Protein AF-A0A964MF10-F1 (afdb_monomer)

pLDDT: mean 88.99, std 16.36, range [40.12, 98.75]

Foldseek 3Di:
DDDDDDDDDPPPPPPPPPDFDFWKFWADKDAWKWWDDPPGTHTDHHGDTDTQQIKMWGAAAMWTWMFTPVPRDIDIDHGTWMWGDHRHDIDTDPD

Solvent-accessible surface area (backbone atoms only — not comparable to full-atom values): 5502 Å² total; per-residue (Å²): 138,87,85,87,81,82,81,82,85,81,82,77,81,80,76,80,76,77,75,69,46,78,23,31,34,27,70,41,68,44,66,52,40,32,33,71,47,84,97,53,67,40,80,60,62,59,70,40,77,38,32,39,72,40,38,35,40,33,33,71,70,14,36,42,30,36,34,17,69,51,91,59,41,71,50,78,49,63,35,37,30,35,36,37,31,44,67,57,52,71,50,75,47,77,99

Secondary structure (DSSP, 8-state):
---------------------EEEEEEEEES-EEE--SSS-EE--TTPEEETT-EEEE-TT-EEEEEETTTT-EEEEESSEEEEE-SSSEEEE--

Radius of gyration: 20.73 Å; Cα contacts (8 Å, |Δi|>4): 205; chains: 1; bounding box: 68×48×24 Å

Nearest PDB structures (foldseek):
  5ix9-assembly1_A  TM=8.647E-01  e=7.708E-02  Marinomonas primoryensis
  4g1g-assembly1_B  TM=2.424E-01  e=1.304E+00  Newcastle disease virus (STRAIN AUSTRALIA-VICTORIA/32)
  8soe-assembly1_B  TM=2.530E-01  e=9.542E+00  Sus scrofa

Mean predicted aligned error: 8.35 Å

Structure (mmCIF, N/CA/C/O backbone):
data_AF-A0A964MF10-F1
#
_entry.id   AF-A0A964MF10-F1
#
loop_
_atom_site.group_PDB
_atom_site.id
_atom_site.type_symbol
_atom_site.label_atom_id
_atom_site.label_alt_id
_atom_site.label_comp_id
_atom_site.label_asym_id
_atom_site.label_entity_id
_atom_site.label_seq_id
_atom_site.pdbx_PDB_ins_code
_atom_site.Cartn_x
_atom_site.Cartn_y
_atom_site.Cartn_z
_atom_site.occupancy
_atom_site.B_iso_or_equiv
_atom_site.auth_seq_id
_atom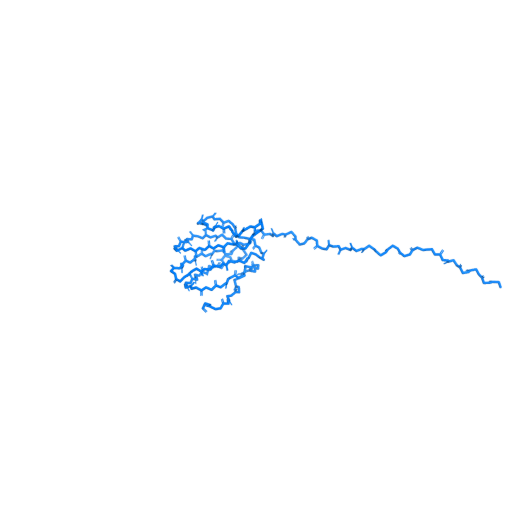_site.auth_comp_id
_atom_site.auth_asym_id
_atom_site.auth_atom_id
_atom_site.pdbx_PDB_model_num
ATOM 1 N N . MET A 1 1 ? 56.861 37.394 3.551 1.00 40.12 1 MET A N 1
ATOM 2 C CA . MET A 1 1 ? 55.618 38.128 3.221 1.00 40.12 1 MET A CA 1
ATOM 3 C C . MET A 1 1 ? 54.527 37.107 2.932 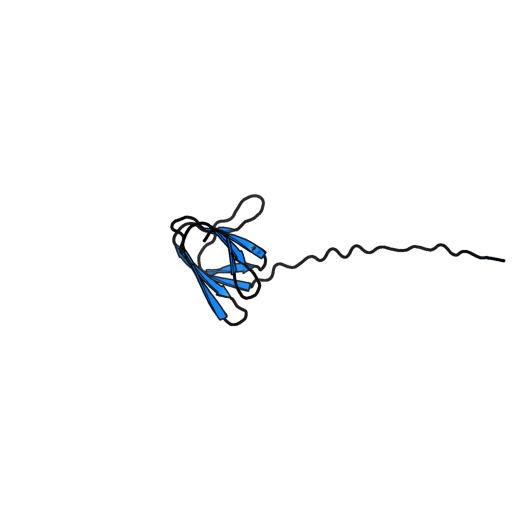1.00 40.12 1 MET A C 1
ATOM 5 O O . MET A 1 1 ? 54.641 36.389 1.951 1.00 40.12 1 MET A O 1
ATOM 9 N N . ILE A 1 2 ? 53.533 36.980 3.813 1.00 45.12 2 ILE A N 1
ATOM 10 C CA . ILE A 1 2 ? 52.451 35.984 3.723 1.00 45.12 2 ILE A CA 1
ATOM 11 C C . ILE A 1 2 ? 51.192 36.722 3.256 1.00 45.12 2 ILE A C 1
ATOM 13 O O . ILE A 1 2 ? 50.733 37.629 3.944 1.00 45.12 2 ILE A O 1
ATOM 17 N N . ARG A 1 3 ? 50.647 36.380 2.082 1.00 53.31 3 ARG A N 1
ATOM 18 C CA . ARG A 1 3 ? 49.333 36.871 1.631 1.00 53.31 3 ARG A CA 1
ATOM 19 C C . ARG A 1 3 ? 48.315 35.744 1.756 1.00 53.31 3 ARG A C 1
ATOM 21 O O . ARG A 1 3 ? 48.237 34.869 0.900 1.00 53.31 3 ARG A O 1
ATOM 28 N N . LEU A 1 4 ? 47.548 35.785 2.840 1.00 55.00 4 LEU A N 1
ATOM 29 C CA . LEU A 1 4 ? 46.449 34.871 3.127 1.00 55.00 4 LEU A CA 1
ATOM 30 C C . LEU A 1 4 ? 45.207 35.327 2.334 1.00 55.00 4 LEU A C 1
ATOM 32 O O . LEU A 1 4 ? 44.528 36.279 2.716 1.00 55.00 4 LEU A O 1
ATOM 36 N N . ARG A 1 5 ? 44.949 34.697 1.181 1.00 63.03 5 ARG A N 1
ATOM 37 C CA . ARG A 1 5 ? 43.747 34.939 0.364 1.00 63.03 5 ARG A CA 1
ATOM 38 C C . ARG A 1 5 ? 42.581 34.142 0.949 1.00 63.03 5 ARG A C 1
ATOM 40 O O . ARG A 1 5 ? 42.473 32.946 0.713 1.00 63.03 5 ARG A O 1
ATOM 47 N N . HIS A 1 6 ? 41.717 34.815 1.702 1.00 62.72 6 HIS A N 1
ATOM 48 C CA . HIS A 1 6 ? 40.383 34.316 2.031 1.00 62.72 6 HIS A CA 1
ATOM 49 C C . HIS A 1 6 ? 39.466 34.562 0.831 1.00 62.72 6 HIS A C 1
ATOM 51 O O . HIS A 1 6 ? 39.446 35.671 0.300 1.00 62.72 6 HIS A O 1
ATOM 57 N N . GLY A 1 7 ? 38.710 33.554 0.398 1.00 54.53 7 GLY A N 1
ATOM 58 C CA . GLY A 1 7 ? 37.792 33.723 -0.724 1.00 54.53 7 GLY A CA 1
ATOM 59 C C . GLY A 1 7 ? 36.835 32.557 -0.927 1.00 54.53 7 GLY A C 1
ATOM 60 O O . GLY A 1 7 ? 37.050 31.751 -1.819 1.00 54.53 7 GLY A O 1
ATOM 61 N N . PHE A 1 8 ? 35.773 32.549 -0.117 1.00 52.88 8 PHE A N 1
ATOM 62 C CA . PHE A 1 8 ? 34.422 32.080 -0.455 1.00 52.88 8 PHE A CA 1
ATOM 63 C C . PHE A 1 8 ? 34.231 30.577 -0.761 1.00 52.88 8 PHE A C 1
ATOM 65 O O . PHE A 1 8 ? 34.239 30.141 -1.908 1.00 52.88 8 PHE A O 1
ATOM 72 N N . ALA A 1 9 ? 33.956 29.785 0.281 1.00 57.59 9 ALA A N 1
ATOM 73 C CA . ALA A 1 9 ? 33.368 28.454 0.130 1.00 57.59 9 ALA A CA 1
ATOM 74 C C . ALA A 1 9 ? 31.836 28.584 0.027 1.00 57.59 9 ALA A C 1
ATOM 76 O O . ALA A 1 9 ? 31.155 28.778 1.033 1.00 57.59 9 ALA A O 1
ATOM 77 N N . VAL A 1 10 ? 31.288 28.499 -1.190 1.00 62.09 10 VAL A N 1
ATOM 78 C CA . VAL A 1 10 ? 29.842 28.321 -1.405 1.00 62.09 10 VAL A CA 1
ATOM 79 C C . VAL A 1 10 ? 29.513 26.861 -1.126 1.00 62.09 10 VAL A C 1
ATOM 81 O O . VAL A 1 10 ? 29.777 25.987 -1.948 1.00 62.09 10 VAL A O 1
ATOM 84 N N . LEU A 1 11 ? 28.957 26.588 0.051 1.00 62.06 11 LEU A N 1
ATOM 85 C CA . LEU A 1 11 ? 28.409 25.280 0.384 1.00 62.06 11 LEU A CA 1
ATOM 86 C C . LEU A 1 11 ? 27.041 25.148 -0.305 1.00 62.06 11 LEU A C 1
ATOM 88 O O . LEU A 1 11 ? 26.016 25.565 0.231 1.00 62.06 11 LEU A O 1
ATOM 92 N N . ALA A 1 12 ? 27.032 24.627 -1.532 1.00 63.88 12 ALA A N 1
ATOM 93 C CA . ALA A 1 12 ? 25.804 24.300 -2.244 1.00 63.88 12 ALA A CA 1
ATOM 94 C C . ALA A 1 12 ? 25.123 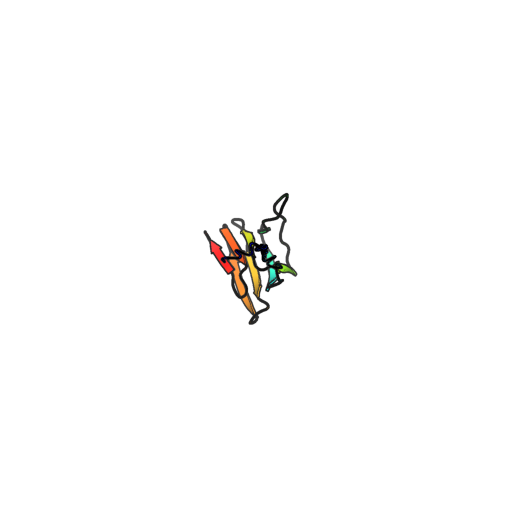23.108 -1.549 1.00 63.88 12 ALA A C 1
ATOM 96 O O . ALA A 1 12 ? 25.534 21.961 -1.718 1.00 63.88 12 ALA A O 1
ATOM 97 N N . LEU A 1 13 ? 24.088 23.379 -0.749 1.00 61.53 13 LEU A N 1
ATOM 98 C CA . LEU A 1 13 ? 23.169 22.352 -0.263 1.00 61.53 13 LEU A CA 1
ATOM 99 C C . LEU A 1 13 ? 22.417 21.770 -1.465 1.00 61.53 13 LEU A C 1
ATOM 101 O O . LEU A 1 13 ? 21.417 22.324 -1.918 1.00 61.53 13 LEU A O 1
ATOM 105 N N . MET A 1 14 ? 22.908 20.650 -1.995 1.00 63.41 14 MET A N 1
ATOM 106 C CA . MET A 1 14 ? 22.140 19.824 -2.918 1.00 63.41 14 MET A CA 1
ATOM 107 C C . MET A 1 14 ? 21.024 19.136 -2.132 1.00 63.41 14 MET A C 1
ATOM 109 O O . MET A 1 14 ? 21.211 18.069 -1.555 1.00 63.41 14 MET A O 1
ATOM 113 N N . ALA A 1 15 ? 19.858 19.775 -2.076 1.00 59.09 15 ALA A N 1
ATOM 114 C CA . ALA A 1 15 ? 18.634 19.101 -1.682 1.00 59.09 15 ALA A CA 1
ATOM 115 C C . ALA A 1 15 ? 18.247 18.143 -2.816 1.00 59.09 15 ALA A C 1
ATOM 117 O O . ALA A 1 15 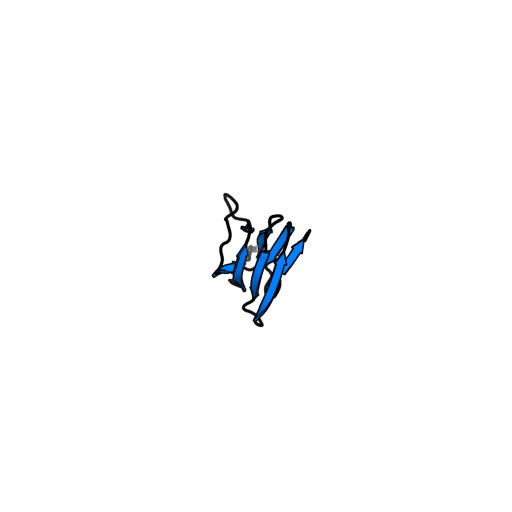? 17.749 18.571 -3.857 1.00 59.09 15 ALA A O 1
ATOM 118 N N . SER A 1 16 ? 18.519 16.851 -2.636 1.00 54.38 16 SER A N 1
ATOM 119 C CA . SER A 1 16 ? 18.054 15.800 -3.538 1.00 54.38 16 SER A CA 1
ATOM 120 C C . SER A 1 16 ? 16.529 15.769 -3.506 1.00 54.38 16 SER A C 1
ATOM 122 O O . SER A 1 16 ? 15.927 15.173 -2.613 1.00 54.38 16 SER A O 1
ATOM 124 N N . THR A 1 17 ? 15.879 16.422 -4.464 1.00 53.44 17 THR A N 1
ATOM 125 C CA . THR A 1 17 ? 14.460 16.191 -4.718 1.00 53.44 17 THR A CA 1
ATOM 126 C C . THR A 1 17 ? 14.354 14.810 -5.351 1.00 53.44 17 THR A C 1
ATOM 128 O O . THR A 1 17 ? 14.574 14.633 -6.543 1.00 53.44 17 THR A O 1
ATOM 131 N N . ALA A 1 18 ? 14.102 13.784 -4.539 1.00 61.88 18 ALA A N 1
ATOM 132 C CA . ALA A 1 18 ? 13.747 12.476 -5.068 1.00 61.88 18 ALA A CA 1
ATOM 133 C C . ALA A 1 18 ? 12.383 12.619 -5.756 1.00 61.88 18 ALA A C 1
ATOM 135 O O . ALA A 1 18 ? 11.359 12.804 -5.098 1.00 61.88 18 ALA A O 1
ATOM 136 N N . TRP A 1 19 ? 12.372 12.611 -7.088 1.00 64.00 19 TRP A N 1
ATOM 137 C CA . TRP A 1 19 ? 11.132 12.608 -7.853 1.00 64.00 19 TRP A CA 1
ATOM 138 C C . TRP A 1 19 ? 10.457 11.256 -7.632 1.00 64.00 19 TRP A C 1
ATOM 140 O O . TRP A 1 19 ? 11.012 10.216 -7.977 1.00 64.00 19 TRP A O 1
ATOM 150 N N . ALA A 1 20 ? 9.272 11.265 -7.025 1.00 78.06 20 ALA A N 1
ATOM 151 C CA . ALA A 1 20 ? 8.509 10.051 -6.765 1.00 78.06 20 ALA A CA 1
ATOM 152 C C . ALA A 1 20 ? 8.042 9.426 -8.099 1.00 78.06 20 ALA A C 1
ATOM 154 O O . ALA A 1 20 ? 7.094 9.906 -8.739 1.00 78.06 20 ALA A O 1
ATOM 155 N N . GLN A 1 21 ? 8.753 8.381 -8.531 1.00 90.06 21 GLN A N 1
ATOM 156 C CA . GLN A 1 21 ? 8.545 7.669 -9.792 1.00 90.06 21 GLN A CA 1
ATOM 157 C C . GLN A 1 21 ? 7.379 6.683 -9.679 1.00 90.06 21 GLN A C 1
ATOM 159 O O . GLN A 1 21 ? 7.266 5.964 -8.687 1.00 90.06 21 GLN A O 1
ATOM 164 N N . ASP A 1 22 ? 6.531 6.622 -10.709 1.00 96.50 22 ASP A N 1
ATOM 165 C CA . ASP A 1 22 ? 5.498 5.588 -10.816 1.00 96.50 22 ASP A CA 1
ATOM 166 C C . ASP A 1 22 ? 6.170 4.208 -10.947 1.00 96.50 22 ASP A C 1
ATOM 168 O O . ASP A 1 22 ? 6.994 4.000 -11.839 1.00 96.50 22 ASP A O 1
ATOM 172 N N . THR A 1 23 ? 5.827 3.266 -10.071 1.00 97.25 23 THR A N 1
ATOM 173 C CA . THR A 1 23 ? 6.531 1.973 -9.957 1.00 97.25 23 THR A CA 1
ATOM 174 C C . THR A 1 23 ? 5.600 0.763 -9.964 1.00 97.25 23 THR A C 1
ATOM 176 O O . THR A 1 23 ? 6.005 -0.321 -10.380 1.00 97.25 23 THR A O 1
ATOM 179 N N . ALA A 1 24 ? 4.332 0.948 -9.593 1.00 98.31 24 ALA A N 1
ATOM 180 C CA . ALA A 1 24 ? 3.349 -0.125 -9.590 1.00 98.31 24 ALA A CA 1
ATOM 181 C C . ALA A 1 24 ? 1.960 0.358 -10.029 1.00 98.31 24 ALA A C 1
ATOM 183 O O . ALA A 1 24 ? 1.667 1.556 -10.048 1.00 98.31 24 ALA A O 1
ATOM 184 N N . LEU A 1 25 ? 1.090 -0.591 -10.364 1.00 98.75 25 LEU A N 1
ATOM 185 C CA . LEU A 1 25 ? -0.313 -0.383 -10.705 1.00 98.75 25 LEU A CA 1
ATOM 186 C C . LEU A 1 25 ? -1.191 -1.240 -9.798 1.00 98.75 25 LEU A C 1
ATOM 188 O O . LEU A 1 25 ? -0.976 -2.447 -9.683 1.00 98.75 25 LEU A O 1
ATOM 192 N N . VAL A 1 26 ? -2.218 -0.634 -9.205 1.00 98.69 26 VAL A N 1
ATOM 193 C CA . VAL A 1 26 ? -3.273 -1.390 -8.525 1.00 98.69 26 VAL A CA 1
ATOM 194 C C . VAL A 1 26 ? -4.083 -2.146 -9.575 1.00 98.69 26 VAL A C 1
ATOM 196 O O . VAL A 1 26 ? -4.700 -1.530 -10.435 1.00 98.69 26 VAL A O 1
ATOM 199 N N . MET A 1 27 ? -4.100 -3.473 -9.526 1.00 98.44 27 MET A N 1
ATOM 200 C CA . MET A 1 27 ? -4.869 -4.295 -10.468 1.00 98.44 27 MET A CA 1
ATOM 201 C C . MET A 1 27 ? -6.298 -4.543 -9.995 1.00 98.44 27 MET A C 1
ATOM 203 O O . MET A 1 27 ? -7.234 -4.503 -10.787 1.00 98.44 27 MET A O 1
ATOM 207 N N . SER A 1 28 ? -6.466 -4.810 -8.702 1.00 98.31 28 SER A N 1
ATOM 208 C CA . SER A 1 28 ? -7.768 -5.035 -8.085 1.00 98.31 28 SER A CA 1
ATOM 209 C C . SER A 1 28 ? -7.741 -4.594 -6.625 1.00 98.31 28 SER A C 1
ATOM 211 O O . SER A 1 28 ? -6.690 -4.597 -5.977 1.00 98.31 28 SER A O 1
ATOM 213 N N . LEU A 1 29 ? -8.897 -4.157 -6.129 1.00 98.25 29 LEU A N 1
ATOM 214 C CA . LEU A 1 29 ? -9.061 -3.653 -4.773 1.00 98.25 29 LEU A CA 1
ATOM 215 C C . LEU A 1 29 ? -10.471 -3.977 -4.273 1.00 98.25 29 LEU A C 1
ATOM 217 O O . LEU A 1 29 ? -11.456 -3.658 -4.937 1.00 98.25 29 LEU A O 1
ATOM 221 N N . SER A 1 30 ? -10.556 -4.585 -3.094 1.00 97.94 30 SER A N 1
ATOM 222 C CA . SER A 1 30 ? -11.771 -4.668 -2.280 1.00 97.94 30 SER A CA 1
ATOM 223 C C . SER A 1 30 ? -11.469 -4.182 -0.865 1.00 97.94 30 SER A C 1
ATOM 225 O O . SER A 1 30 ? -10.319 -4.246 -0.435 1.00 97.94 30 SER A O 1
ATOM 227 N N . GLY A 1 31 ? -12.485 -3.714 -0.138 1.00 97.31 31 GLY A N 1
ATOM 228 C CA . GLY A 1 31 ? -12.304 -3.068 1.168 1.00 97.31 31 GLY A CA 1
ATOM 229 C C . GLY A 1 31 ? -11.723 -1.655 1.047 1.00 97.31 31 GLY A C 1
ATOM 230 O O . GLY A 1 31 ? -11.746 -1.056 -0.032 1.00 97.31 31 GLY A O 1
ATOM 231 N N . LYS A 1 32 ? -11.226 -1.093 2.155 1.00 98.06 32 LYS A N 1
ATOM 232 C CA . LYS A 1 32 ? -10.686 0.274 2.183 1.00 98.06 32 LYS A CA 1
ATOM 233 C C . LYS A 1 32 ? -9.163 0.268 2.191 1.00 98.06 32 LYS A C 1
ATOM 235 O O . LYS A 1 32 ? -8.532 -0.260 3.105 1.00 98.06 32 LYS A O 1
ATOM 240 N N . VAL A 1 33 ? -8.578 0.970 1.222 1.00 98.50 33 VAL A N 1
ATOM 241 C CA . VAL A 1 33 ? -7.148 1.294 1.201 1.00 98.50 33 VAL A CA 1
ATOM 242 C C . VAL A 1 33 ? -6.982 2.801 1.060 1.00 98.50 33 VAL A C 1
ATOM 244 O O . VAL A 1 33 ? -7.590 3.421 0.187 1.00 98.50 33 VAL A O 1
ATOM 247 N N . THR A 1 34 ? -6.160 3.407 1.914 1.00 98.62 34 THR A N 1
ATOM 248 C CA . THR A 1 34 ? -5.800 4.827 1.811 1.00 98.62 34 THR A CA 1
ATOM 249 C C . THR A 1 34 ? -4.304 4.994 1.615 1.00 98.62 34 THR A C 1
ATOM 251 O O . THR A 1 34 ? -3.507 4.249 2.171 1.00 98.62 34 THR A O 1
ATOM 254 N N . ARG A 1 35 ? -3.908 5.990 0.830 1.00 98.25 35 ARG A N 1
ATOM 255 C CA . ARG A 1 35 ? -2.529 6.435 0.657 1.00 98.25 35 ARG A CA 1
ATOM 256 C C . ARG A 1 35 ? -2.274 7.635 1.557 1.00 98.25 35 ARG A C 1
ATOM 258 O O . ARG A 1 35 ? -3.085 8.562 1.594 1.00 98.25 35 ARG A O 1
ATOM 265 N N . ALA A 1 36 ? -1.146 7.635 2.258 1.00 97.25 36 ALA A N 1
ATOM 266 C CA . ALA A 1 36 ? -0.682 8.803 2.990 1.00 97.25 36 ALA A CA 1
ATOM 267 C C . ALA A 1 36 ? -0.454 9.972 2.016 1.00 97.25 36 ALA A C 1
ATOM 269 O O . ALA A 1 36 ? 0.335 9.870 1.081 1.00 97.25 36 ALA A O 1
ATOM 270 N N . ALA A 1 37 ? -1.161 11.075 2.237 1.00 93.75 37 ALA A N 1
ATOM 271 C CA . ALA A 1 37 ? -1.047 12.303 1.464 1.00 93.75 37 ALA A CA 1
ATOM 272 C C . ALA A 1 37 ? -1.296 13.502 2.388 1.00 93.75 37 ALA A C 1
ATOM 274 O O . ALA A 1 37 ? -1.860 13.358 3.477 1.00 93.75 37 ALA A O 1
ATOM 275 N N . GLN A 1 38 ? -0.846 14.681 1.965 1.00 89.94 38 GLN A N 1
ATOM 276 C CA . GLN A 1 38 ? -1.136 15.944 2.640 1.00 89.94 38 GLN A CA 1
ATOM 277 C C . GLN A 1 38 ? -2.161 16.730 1.811 1.00 89.94 38 GLN A C 1
ATOM 279 O O . GLN A 1 38 ? -2.061 16.730 0.585 1.00 89.94 38 GLN A O 1
ATOM 284 N N . PRO A 1 39 ? -3.132 17.409 2.444 1.00 93.50 39 PRO A N 1
ATOM 285 C CA . PRO A 1 39 ? -3.311 17.569 3.892 1.00 93.50 39 PRO A CA 1
ATOM 286 C C . PRO A 1 39 ? -3.988 16.374 4.587 1.00 93.50 39 PRO A C 1
ATOM 288 O O . PRO A 1 39 ? -4.014 16.325 5.813 1.00 93.50 39 PRO A O 1
ATOM 291 N N . ALA A 1 40 ? -4.535 15.422 3.831 1.00 94.75 40 ALA A N 1
ATOM 292 C CA . ALA A 1 40 ? -5.231 14.259 4.368 1.00 94.75 40 ALA A CA 1
ATOM 293 C C . ALA A 1 40 ? -4.966 13.006 3.515 1.00 94.75 40 ALA A C 1
ATOM 295 O O . ALA A 1 40 ? -4.692 13.139 2.319 1.00 94.75 40 ALA A O 1
ATOM 296 N N . PRO A 1 41 ? -5.081 11.794 4.094 1.00 97.50 41 PRO A N 1
ATOM 297 C CA . PRO A 1 41 ? -4.985 10.551 3.338 1.00 97.50 41 PRO A CA 1
ATOM 298 C C . PRO A 1 41 ? -6.009 10.481 2.203 1.00 97.50 41 PRO A C 1
ATOM 300 O O . PRO A 1 41 ? -7.169 10.852 2.380 1.00 97.50 41 PRO A O 1
ATOM 303 N N . GLN A 1 42 ? -5.591 9.941 1.061 1.00 98.00 42 GLN A N 1
ATOM 304 C CA . GLN A 1 42 ? -6.431 9.786 -0.124 1.00 98.00 42 GLN A CA 1
ATOM 305 C C . GLN A 1 42 ? -6.865 8.326 -0.283 1.00 98.00 42 GLN A C 1
ATOM 307 O O . GLN A 1 42 ? -6.048 7.422 -0.127 1.00 98.00 42 GLN A O 1
ATOM 312 N N . THR A 1 43 ? -8.127 8.071 -0.625 1.00 98.00 43 THR A N 1
ATOM 313 C CA . THR A 1 43 ? -8.579 6.719 -0.992 1.00 98.00 43 THR A CA 1
ATOM 314 C C . THR A 1 43 ? -7.867 6.239 -2.257 1.00 98.00 43 THR A C 1
ATOM 316 O O . THR A 1 43 ? -7.669 7.006 -3.201 1.00 98.00 43 THR A O 1
ATOM 319 N N . VAL A 1 44 ? -7.469 4.968 -2.265 1.00 98.25 44 VAL A N 1
ATOM 320 C CA . VAL A 1 44 ? -6.900 4.298 -3.436 1.00 98.25 44 VAL A CA 1
ATOM 321 C C . VAL A 1 44 ? -7.994 3.505 -4.138 1.00 98.25 44 VAL A C 1
ATOM 323 O O . VAL A 1 44 ? -8.782 2.821 -3.490 1.00 98.25 44 VAL A O 1
ATOM 326 N N . GLU A 1 45 ? -8.012 3.583 -5.463 1.00 98.06 45 GLU A N 1
ATOM 327 C CA . GLU A 1 45 ? -8.931 2.844 -6.328 1.00 98.06 45 GLU A CA 1
ATOM 328 C C . GLU A 1 45 ? -8.160 1.832 -7.190 1.00 98.06 45 GLU A C 1
ATOM 330 O O . GLU A 1 45 ? -6.924 1.835 -7.240 1.00 98.06 45 GLU A O 1
ATOM 335 N N . ALA A 1 46 ? -8.885 0.947 -7.876 1.00 98.06 46 ALA A N 1
ATOM 336 C CA . ALA A 1 46 ? -8.286 0.061 -8.868 1.00 98.06 46 ALA A CA 1
ATOM 337 C C . ALA A 1 46 ? -7.738 0.856 -10.067 1.00 98.06 46 ALA A C 1
ATOM 339 O O . ALA A 1 46 ? -8.232 1.929 -10.403 1.00 98.06 46 ALA A O 1
ATOM 340 N N . PHE A 1 47 ? -6.715 0.312 -10.723 1.00 98.06 47 PHE A N 1
ATOM 341 C CA . PHE A 1 47 ? -6.041 0.879 -11.897 1.00 98.06 47 PHE A CA 1
ATOM 342 C C . PHE A 1 47 ? -5.338 2.225 -11.671 1.00 98.06 47 PHE A C 1
ATOM 344 O O . PHE A 1 47 ? -4.947 2.900 -12.625 1.00 98.06 47 PHE A O 1
ATOM 351 N N . VAL A 1 48 ? -5.099 2.599 -10.412 1.00 98.19 48 VAL A N 1
ATOM 352 C CA . VAL A 1 48 ? -4.321 3.789 -10.058 1.00 98.19 48 VAL A CA 1
ATOM 353 C C . VAL A 1 48 ? -2.840 3.425 -9.956 1.00 98.19 48 VAL A C 1
ATOM 355 O O . VAL A 1 48 ? -2.472 2.378 -9.415 1.00 98.19 48 VAL A O 1
ATOM 358 N N . LYS A 1 49 ? -1.968 4.305 -10.457 1.00 98.31 49 LYS A N 1
ATOM 359 C CA . LYS A 1 49 ? -0.519 4.147 -10.306 1.00 98.31 49 LYS A CA 1
ATOM 360 C C . LYS A 1 49 ? -0.079 4.468 -8.880 1.00 98.31 49 LYS A C 1
ATOM 362 O O . LYS A 1 49 ? -0.530 5.446 -8.273 1.00 98.31 49 LYS A O 1
ATOM 367 N N . LEU A 1 50 ? 0.830 3.653 -8.368 1.00 98.06 50 LEU A N 1
ATOM 368 C CA . LEU A 1 50 ? 1.543 3.890 -7.124 1.00 98.06 50 LEU A CA 1
ATOM 369 C C . LEU A 1 50 ? 2.946 4.398 -7.438 1.00 98.06 50 LEU A C 1
ATOM 371 O O . LEU A 1 50 ? 3.582 3.969 -8.407 1.00 98.06 50 LEU A O 1
ATOM 375 N N . LYS A 1 51 ? 3.418 5.309 -6.601 1.00 97.44 51 LYS A N 1
ATOM 376 C CA . LYS A 1 51 ? 4.759 5.866 -6.654 1.00 97.44 51 LYS A CA 1
ATOM 377 C C . LYS A 1 51 ? 5.648 5.184 -5.630 1.00 97.44 51 LYS A C 1
ATOM 379 O O . LYS A 1 51 ? 5.185 4.781 -4.565 1.00 97.44 51 LYS A O 1
ATOM 384 N N . GLN A 1 52 ? 6.936 5.099 -5.937 1.00 96.56 52 GLN A N 1
ATOM 385 C CA . GLN A 1 52 ? 7.923 4.697 -4.946 1.00 96.56 52 GLN A CA 1
ATOM 386 C C . GLN A 1 52 ? 7.843 5.636 -3.732 1.00 96.56 52 GLN A C 1
ATOM 388 O O . GLN A 1 52 ? 7.828 6.859 -3.883 1.00 96.56 52 GLN A O 1
ATOM 393 N N . GLY A 1 53 ? 7.798 5.051 -2.538 1.00 96.31 53 GLY A N 1
ATOM 394 C CA . GLY A 1 53 ? 7.628 5.757 -1.272 1.00 96.31 53 GLY A CA 1
ATOM 395 C C . GLY A 1 53 ? 6.172 6.007 -0.873 1.00 96.31 53 GLY A C 1
ATOM 396 O O . GLY A 1 53 ? 5.944 6.510 0.226 1.00 96.31 53 GLY A O 1
ATOM 397 N N . ASP A 1 54 ? 5.184 5.645 -1.703 1.00 97.81 54 ASP A N 1
ATOM 398 C CA . ASP A 1 54 ? 3.788 5.657 -1.266 1.00 97.81 54 ASP A CA 1
ATOM 399 C C . ASP A 1 54 ? 3.616 4.724 -0.062 1.00 97.81 54 ASP A C 1
ATOM 401 O O . ASP A 1 54 ? 4.073 3.579 -0.068 1.00 97.81 54 ASP A O 1
ATOM 405 N N . VAL A 1 55 ? 2.909 5.208 0.959 1.00 98.25 55 VAL A N 1
ATOM 406 C CA . VAL A 1 55 ? 2.526 4.405 2.122 1.00 98.25 55 VAL A CA 1
ATOM 407 C C . VAL A 1 55 ? 1.025 4.190 2.085 1.00 98.25 55 VAL A C 1
ATOM 409 O O . VAL A 1 55 ? 0.249 5.143 2.198 1.00 98.25 55 VAL A O 1
ATOM 412 N N . LEU A 1 56 ? 0.618 2.936 1.936 1.00 98.62 56 LEU A N 1
ATOM 413 C CA . LEU A 1 56 ? -0.774 2.523 1.964 1.00 98.62 56 LEU A CA 1
ATOM 414 C C . LEU A 1 56 ? -1.152 2.016 3.354 1.00 98.62 56 LEU A C 1
ATOM 416 O O . LEU A 1 56 ? -0.361 1.365 4.032 1.00 98.62 56 LEU A O 1
ATOM 420 N N . THR A 1 57 ? -2.376 2.303 3.771 1.00 98.62 57 THR A N 1
ATOM 421 C CA . THR A 1 57 ? -3.018 1.725 4.951 1.00 98.62 57 THR A CA 1
ATOM 422 C C . THR A 1 57 ? -4.200 0.896 4.480 1.00 98.62 57 THR A C 1
ATOM 424 O O . THR A 1 57 ? -5.102 1.427 3.832 1.00 98.62 57 THR A O 1
ATOM 427 N N . LEU A 1 58 ? -4.169 -0.396 4.789 1.00 98.62 58 LEU A N 1
ATOM 428 C CA . LEU A 1 58 ? -5.205 -1.370 4.469 1.00 98.62 58 LEU A CA 1
ATOM 429 C C . LEU A 1 58 ? -6.084 -1.582 5.707 1.00 98.62 58 LEU A C 1
ATOM 431 O O . LEU A 1 58 ? -5.574 -1.641 6.831 1.00 98.62 58 LEU A O 1
ATOM 435 N N . ASP A 1 59 ? -7.398 -1.674 5.514 1.00 97.88 59 ASP A N 1
ATOM 436 C CA . ASP A 1 59 ? -8.329 -2.068 6.571 1.00 97.88 59 ASP A CA 1
ATOM 437 C C . ASP A 1 59 ? -8.451 -3.596 6.711 1.00 97.88 59 ASP A C 1
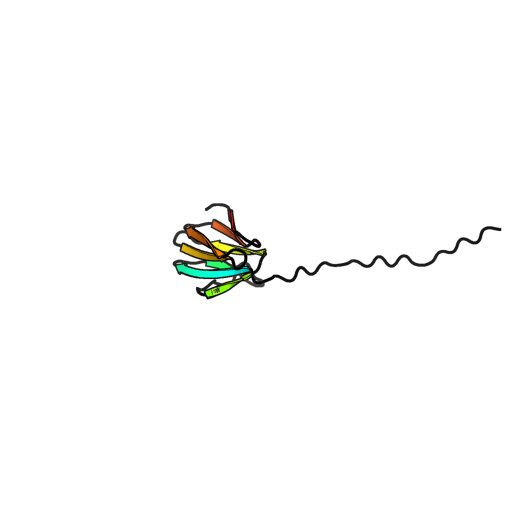ATOM 439 O O . ASP A 1 59 ? -7.822 -4.365 5.992 1.00 97.88 59 ASP A O 1
ATOM 443 N N . LYS A 1 60 ? -9.252 -4.060 7.677 1.00 97.25 60 LYS A N 1
ATOM 444 C CA . LYS A 1 60 ? -9.366 -5.493 8.005 1.00 97.25 60 LYS A CA 1
ATOM 445 C C . LYS A 1 60 ? -9.949 -6.344 6.876 1.00 97.25 60 LYS A C 1
ATOM 447 O O . LYS A 1 60 ? -9.657 -7.534 6.826 1.00 97.25 60 LYS A O 1
ATOM 452 N N . GLU A 1 61 ? -10.774 -5.754 6.019 1.00 97.25 61 GLU A N 1
ATOM 453 C CA . GLU A 1 6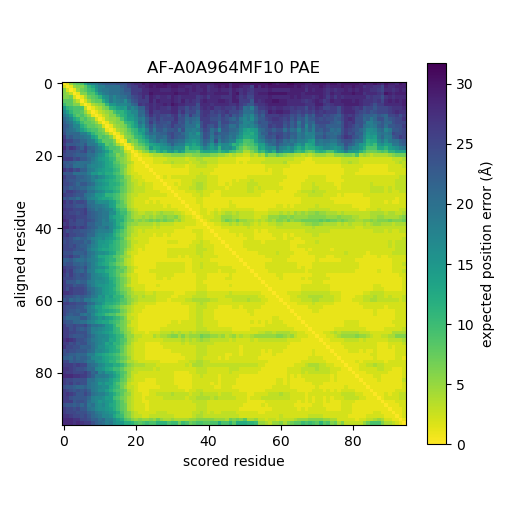1 ? -11.462 -6.441 4.920 1.00 97.25 61 GLU A CA 1
ATOM 454 C C . GLU A 1 61 ? -10.782 -6.169 3.569 1.00 97.25 61 GLU A C 1
ATOM 456 O O . GLU A 1 61 ? -11.253 -6.618 2.519 1.00 97.25 61 GLU A O 1
ATOM 461 N N . ALA A 1 62 ? -9.659 -5.443 3.585 1.00 98.25 62 ALA A N 1
ATOM 462 C CA . ALA A 1 62 ? -8.943 -5.068 2.390 1.00 98.25 62 ALA A CA 1
ATOM 463 C C . ALA A 1 62 ? -8.338 -6.293 1.714 1.00 98.25 62 ALA A C 1
ATOM 465 O O . ALA A 1 62 ? -7.684 -7.123 2.350 1.00 98.25 62 ALA A O 1
ATOM 466 N N . ARG A 1 63 ? -8.490 -6.349 0.392 1.00 98.38 63 ARG A N 1
ATOM 467 C CA . ARG A 1 63 ? -7.684 -7.184 -0.493 1.00 98.38 63 ARG A CA 1
ATOM 468 C C . ARG A 1 63 ? -7.175 -6.312 -1.625 1.00 98.38 63 ARG A C 1
ATOM 470 O O . ARG A 1 63 ? -7.963 -5.726 -2.363 1.00 98.38 63 ARG A O 1
ATOM 477 N N . LEU A 1 64 ? -5.860 -6.233 -1.748 1.00 98.62 64 LEU A N 1
ATOM 478 C CA . LEU A 1 64 ? -5.171 -5.379 -2.704 1.00 98.62 64 LEU A CA 1
ATOM 479 C C . LEU A 1 64 ? -4.288 -6.243 -3.598 1.00 98.62 64 LEU A C 1
ATOM 481 O O . LEU A 1 64 ? -3.438 -6.971 -3.092 1.00 98.62 64 LEU A O 1
ATOM 485 N N . GLN A 1 65 ? -4.454 -6.129 -4.913 1.00 98.75 65 GLN A N 1
ATOM 486 C CA . GLN A 1 65 ? -3.528 -6.703 -5.882 1.00 98.75 65 GLN A CA 1
ATOM 487 C C . GLN A 1 65 ? -2.760 -5.591 -6.584 1.00 98.75 65 GLN A C 1
ATOM 489 O O . GLN A 1 65 ? -3.351 -4.631 -7.082 1.00 98.75 65 GLN A O 1
ATOM 494 N N . VAL A 1 66 ? -1.444 -5.748 -6.660 1.00 98.69 66 VAL A N 1
ATOM 495 C CA . VAL A 1 66 ? -0.533 -4.786 -7.282 1.00 98.69 66 VAL A CA 1
ATOM 496 C C . VAL A 1 66 ? 0.358 -5.505 -8.279 1.00 98.69 66 VAL A C 1
ATOM 498 O O . VAL A 1 66 ? 0.758 -6.642 -8.041 1.00 98.69 66 VAL A O 1
ATOM 501 N N . VAL A 1 67 ? 0.689 -4.834 -9.378 1.00 98.69 67 VAL A N 1
ATOM 502 C CA . VAL A 1 67 ? 1.751 -5.261 -10.292 1.00 98.69 67 VAL A CA 1
ATOM 503 C C . VAL A 1 67 ? 2.831 -4.192 -10.357 1.00 98.69 67 VAL A C 1
ATOM 505 O O . VAL A 1 67 ? 2.536 -3.026 -10.616 1.00 98.69 67 VAL A O 1
ATOM 508 N N . TYR A 1 68 ? 4.075 -4.587 -10.116 1.00 98.44 68 TYR A N 1
ATOM 509 C CA . TYR A 1 68 ? 5.253 -3.743 -10.259 1.00 98.44 68 TYR A CA 1
ATOM 510 C C . TYR A 1 68 ? 5.687 -3.695 -11.718 1.00 98.44 68 TYR A C 1
ATOM 512 O O . TYR A 1 68 ? 5.742 -4.720 -12.398 1.00 98.44 68 TYR A O 1
ATOM 520 N N . PHE A 1 69 ? 5.995 -2.498 -12.211 1.00 97.75 69 PHE A N 1
ATOM 521 C CA . PHE A 1 69 ? 6.426 -2.303 -13.595 1.00 97.75 69 PHE A CA 1
ATOM 522 C C . PHE A 1 69 ? 7.806 -2.899 -13.844 1.00 97.75 69 PHE A C 1
ATOM 524 O O . PHE A 1 69 ? 8.052 -3.473 -14.904 1.00 97.75 69 PHE A O 1
ATOM 531 N N . GLU A 1 70 ? 8.695 -2.799 -12.859 1.00 95.88 70 GLU A N 1
ATOM 532 C CA . GLU A 1 70 ? 9.997 -3.439 -12.928 1.00 95.88 70 GLU A CA 1
ATOM 533 C C . GLU A 1 70 ? 9.841 -4.946 -12.676 1.00 95.88 70 GLU A C 1
ATOM 535 O O . GLU A 1 70 ? 9.419 -5.389 -11.609 1.00 95.88 70 GLU A O 1
ATOM 540 N N . GLY A 1 71 ? 10.123 -5.748 -13.705 1.00 92.94 71 GLY A N 1
ATOM 541 C CA . GLY A 1 71 ? 10.068 -7.211 -13.641 1.00 92.94 71 GLY A CA 1
ATOM 542 C C . GLY A 1 71 ? 8.664 -7.828 -13.651 1.00 92.94 71 GLY A C 1
ATOM 543 O O . GLY A 1 71 ? 8.557 -9.048 -13.745 1.00 92.94 71 GLY A O 1
ATOM 544 N N . GLY A 1 72 ? 7.591 -7.032 -13.586 1.00 96.38 72 GLY A N 1
ATOM 545 C CA . GLY A 1 72 ? 6.218 -7.543 -13.663 1.00 96.38 72 GLY A CA 1
ATOM 546 C C . GLY A 1 72 ? 5.761 -8.306 -12.417 1.00 96.38 72 GLY A C 1
ATOM 547 O O . GLY A 1 72 ? 4.805 -9.080 -12.504 1.00 96.38 72 GLY A O 1
ATOM 548 N N . ARG A 1 73 ? 6.437 -8.137 -11.267 1.00 97.88 73 ARG A N 1
ATOM 549 C CA . ARG A 1 73 ? 6.074 -8.837 -10.026 1.00 97.88 73 ARG A CA 1
ATOM 550 C C . ARG A 1 73 ? 4.634 -8.499 -9.652 1.00 97.88 73 ARG A C 1
ATOM 552 O O . ARG A 1 73 ? 4.279 -7.329 -9.548 1.00 97.88 73 ARG A O 1
ATOM 559 N N . GLN A 1 74 ? 3.832 -9.525 -9.389 1.00 98.56 74 GLN A N 1
ATOM 560 C CA . GLN A 1 74 ? 2.488 -9.365 -8.846 1.00 98.56 74 GLN A CA 1
ATOM 561 C C . GLN A 1 74 ? 2.466 -9.727 -7.368 1.00 98.56 74 GLN A C 1
ATOM 563 O O . GLN A 1 74 ? 3.002 -10.757 -6.965 1.00 98.56 74 GLN A O 1
ATOM 568 N N . GLU A 1 75 ? 1.808 -8.895 -6.574 1.00 98.56 75 GLU A N 1
ATOM 569 C CA . GLU A 1 75 ? 1.616 -9.112 -5.145 1.00 98.56 75 GLU A CA 1
ATOM 570 C C . GLU A 1 75 ? 0.127 -9.054 -4.810 1.00 98.56 75 GLU A C 1
ATOM 572 O O . GLU A 1 75 ? -0.639 -8.310 -5.426 1.00 98.56 75 GLU A O 1
ATOM 577 N N . THR A 1 76 ? -0.291 -9.856 -3.833 1.00 98.50 76 THR A N 1
ATOM 578 C CA . THR A 1 76 ? -1.637 -9.805 -3.254 1.00 98.50 76 THR A CA 1
ATOM 579 C C . THR A 1 76 ? -1.509 -9.663 -1.748 1.00 98.50 76 THR A C 1
ATOM 581 O O . THR A 1 76 ? -0.896 -10.504 -1.098 1.00 98.50 76 THR A O 1
ATOM 584 N N . TRP A 1 77 ? -2.121 -8.617 -1.207 1.00 98.38 77 TRP A N 1
ATOM 585 C CA . TRP A 1 77 ? -2.136 -8.290 0.214 1.00 98.38 77 TRP A CA 1
ATOM 586 C C . TRP A 1 77 ? -3.561 -8.397 0.748 1.00 98.38 77 TRP A C 1
ATOM 588 O O . TRP A 1 77 ? -4.522 -8.105 0.031 1.00 98.38 77 TRP A O 1
ATOM 598 N N . THR A 1 78 ? -3.728 -8.860 1.984 1.00 97.94 78 THR A N 1
ATOM 599 C CA . THR A 1 78 ? -5.045 -9.009 2.618 1.00 97.94 78 THR A CA 1
ATOM 600 C C . THR A 1 78 ? -4.952 -8.715 4.106 1.00 97.94 78 THR A C 1
ATOM 602 O O . THR A 1 78 ? -3.973 -9.097 4.738 1.00 97.94 78 THR A O 1
ATOM 605 N N . GLY A 1 79 ? -5.980 -8.076 4.660 1.00 97.25 79 GLY A N 1
ATOM 606 C CA . GLY A 1 79 ? -6.049 -7.745 6.080 1.00 97.25 79 GLY A CA 1
ATOM 607 C C . GLY A 1 79 ? -5.534 -6.346 6.405 1.00 97.25 79 GLY A C 1
ATOM 608 O O . GLY A 1 79 ? -5.130 -5.579 5.530 1.00 97.25 79 GLY A O 1
ATOM 609 N N . ALA A 1 80 ? -5.587 -6.007 7.694 1.00 98.06 80 ALA A N 1
ATOM 610 C CA . ALA A 1 80 ? -5.248 -4.674 8.170 1.00 98.06 80 ALA A CA 1
ATOM 611 C C . ALA A 1 80 ? -3.744 -4.511 8.354 1.00 98.06 80 ALA A C 1
ATOM 613 O O . ALA A 1 80 ? -3.121 -5.321 9.026 1.00 98.06 80 ALA A O 1
ATOM 614 N N . GLY A 1 81 ? -3.184 -3.414 7.857 1.00 97.94 81 GLY A N 1
ATOM 615 C CA . GLY A 1 81 ? -1.778 -3.095 8.074 1.00 97.94 81 GLY A CA 1
ATOM 616 C C . GLY A 1 81 ? -1.288 -1.985 7.160 1.00 97.94 81 GLY A C 1
ATOM 617 O O . GLY A 1 81 ? -2.080 -1.253 6.561 1.00 97.94 81 GLY A O 1
ATOM 618 N N . LYS A 1 82 ? 0.032 -1.823 7.087 1.00 98.44 82 LYS A N 1
ATOM 619 C CA . LYS A 1 82 ? 0.673 -0.805 6.250 1.00 98.44 82 LYS A CA 1
ATOM 620 C C . LYS A 1 82 ? 1.537 -1.438 5.177 1.00 98.44 82 LYS A C 1
ATOM 622 O O . LYS A 1 82 ? 2.176 -2.459 5.419 1.00 98.44 82 LYS A O 1
ATOM 627 N N . LEU A 1 83 ? 1.576 -0.783 4.024 1.00 98.31 83 LEU A N 1
ATOM 628 C CA . LEU A 1 83 ? 2.348 -1.201 2.8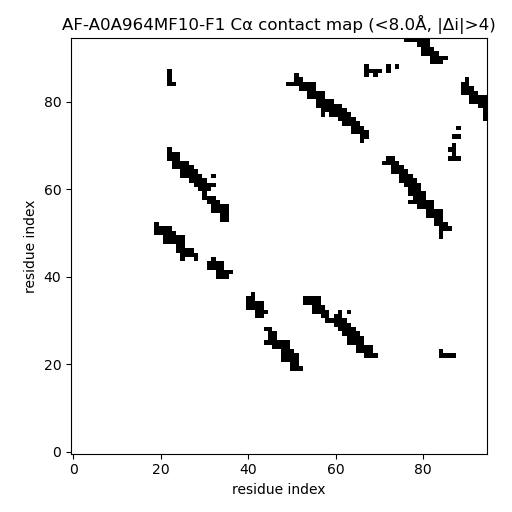67 1.00 98.31 83 LEU A CA 1
ATOM 629 C C . LEU A 1 83 ? 3.155 -0.016 2.329 1.00 98.31 83 LEU A C 1
ATOM 631 O O . LEU A 1 83 ? 2.569 0.961 1.872 1.00 98.31 83 LEU A O 1
ATOM 635 N N . GLU A 1 84 ? 4.480 -0.081 2.393 1.00 98.31 84 GLU A N 1
ATOM 636 C CA . GLU A 1 84 ? 5.365 0.877 1.718 1.00 98.31 84 GLU A CA 1
ATOM 637 C C . GLU A 1 84 ? 5.726 0.339 0.331 1.00 98.31 84 GLU A C 1
ATOM 639 O O . GLU A 1 84 ? 6.204 -0.789 0.201 1.00 98.31 84 GLU A O 1
ATOM 644 N N . ILE A 1 85 ? 5.508 1.145 -0.706 1.00 98.06 85 ILE A N 1
ATOM 645 C CA . ILE A 1 85 ? 5.801 0.783 -2.093 1.00 98.06 85 ILE A CA 1
ATOM 646 C C . ILE A 1 85 ? 7.274 1.089 -2.397 1.00 98.06 85 ILE A C 1
ATOM 648 O O . ILE A 1 85 ? 7.659 2.255 -2.495 1.00 98.06 85 ILE A O 1
ATOM 652 N N . ALA A 1 86 ? 8.109 0.058 -2.557 1.00 96.31 86 ALA A N 1
ATOM 653 C CA . ALA A 1 86 ? 9.482 0.204 -3.047 1.00 96.31 86 ALA A CA 1
ATOM 654 C C . ALA A 1 86 ? 9.531 0.098 -4.586 1.00 96.31 86 ALA A C 1
ATOM 656 O O . ALA A 1 86 ? 8.504 0.214 -5.246 1.00 96.31 86 ALA A O 1
ATOM 657 N N . SER A 1 87 ? 10.714 -0.072 -5.180 1.00 95.44 87 SER A N 1
ATOM 658 C CA . SER A 1 87 ? 10.891 -0.087 -6.643 1.00 95.44 87 SER A CA 1
ATOM 659 C C . SER A 1 87 ? 10.395 -1.366 -7.334 1.00 95.44 87 SER A C 1
ATOM 661 O O . SER A 1 87 ? 9.965 -1.326 -8.483 1.00 95.44 87 SER A O 1
ATOM 663 N N . THR A 1 88 ? 10.471 -2.513 -6.660 1.00 96.69 88 THR A N 1
ATOM 664 C CA . THR A 1 88 ? 10.171 -3.835 -7.249 1.00 96.69 88 THR A CA 1
ATOM 665 C C . THR A 1 88 ? 9.254 -4.692 -6.385 1.00 96.69 88 THR A C 1
ATOM 667 O O . THR A 1 88 ? 8.826 -5.759 -6.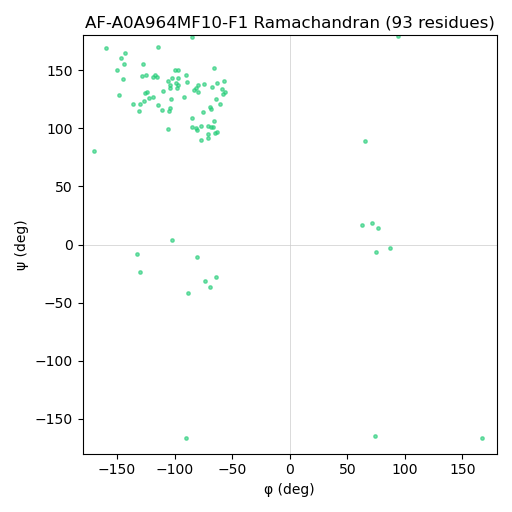825 1.00 96.69 88 THR A O 1
ATOM 670 N N . GLU A 1 89 ? 8.973 -4.256 -5.158 1.00 97.81 89 GLU A N 1
ATOM 671 C CA . GLU A 1 89 ? 8.187 -4.993 -4.172 1.00 97.81 89 GLU A CA 1
ATOM 672 C C . GLU A 1 89 ? 7.621 -4.071 -3.092 1.00 97.81 89 GLU A C 1
ATOM 674 O O . GLU A 1 89 ? 7.995 -2.894 -2.986 1.00 97.81 89 GLU A O 1
ATOM 679 N N . SER A 1 90 ? 6.712 -4.606 -2.281 1.00 97.75 90 SER A N 1
ATOM 680 C CA . SER A 1 90 ? 6.196 -3.900 -1.113 1.00 97.75 90 SER A CA 1
ATOM 681 C C . SER A 1 90 ? 6.909 -4.308 0.170 1.00 97.75 90 SER A C 1
ATOM 683 O O . SER A 1 90 ? 7.275 -5.466 0.360 1.00 97.75 90 SER A O 1
ATOM 685 N N . LYS A 1 91 ? 6.992 -3.380 1.127 1.00 98.00 91 LYS A N 1
ATOM 686 C CA . LYS A 1 91 ? 7.335 -3.691 2.520 1.00 98.00 91 LYS A CA 1
ATOM 687 C C . LYS A 1 91 ? 6.080 -3.617 3.377 1.00 98.00 91 LYS A C 1
ATOM 689 O O . LYS A 1 91 ? 5.496 -2.545 3.545 1.00 98.00 91 LYS A O 1
ATOM 694 N N . ALA A 1 92 ? 5.671 -4.755 3.924 1.00 97.62 92 ALA A N 1
ATOM 695 C CA . ALA A 1 92 ? 4.505 -4.851 4.791 1.00 97.62 92 ALA A CA 1
ATOM 696 C C . ALA A 1 92 ? 4.869 -4.641 6.266 1.00 97.62 92 ALA A C 1
ATOM 698 O O . ALA A 1 92 ? 5.936 -5.039 6.730 1.00 97.62 92 ALA A O 1
ATOM 699 N N . THR A 1 93 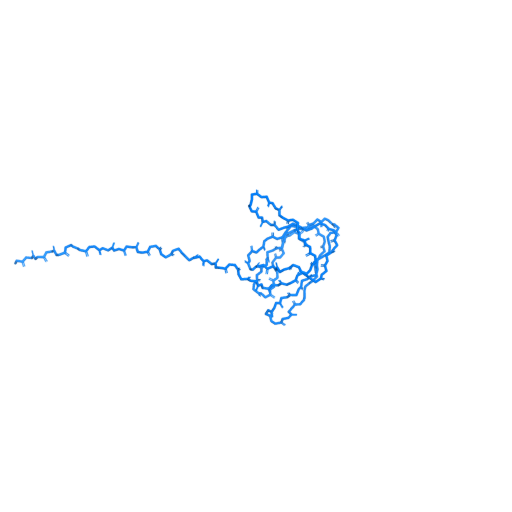? 3.965 -4.027 7.027 1.00 97.69 93 THR A N 1
ATOM 700 C CA . THR A 1 93 ? 4.049 -3.936 8.490 1.00 97.69 93 THR A CA 1
ATOM 701 C C . THR A 1 93 ? 2.679 -4.215 9.099 1.00 97.69 93 THR A C 1
ATOM 703 O O . THR A 1 93 ? 1.721 -3.485 8.832 1.00 97.69 93 THR A O 1
ATOM 706 N N . GLY A 1 94 ? 2.605 -5.242 9.950 1.00 92.19 94 GLY A N 1
ATOM 707 C CA . GLY A 1 94 ? 1.386 -5.626 10.670 1.00 92.19 94 GLY A CA 1
ATOM 708 C C . GLY A 1 94 ? 0.333 -6.368 9.840 1.00 92.19 94 GLY A C 1
ATOM 709 O O . GLY A 1 94 ? -0.792 -6.461 10.316 1.00 92.19 94 GLY A O 1
ATOM 710 N N . LEU A 1 95 ? 0.702 -6.860 8.650 1.00 80.06 95 LEU A N 1
ATOM 711 C CA . LEU A 1 95 ? -0.084 -7.773 7.809 1.00 80.06 95 LEU A CA 1
ATOM 712 C C . LEU A 1 95 ? 0.313 -9.229 8.072 1.00 80.06 95 LEU A C 1
ATOM 714 O O . LEU A 1 95 ? 1.518 -9.452 8.337 1.00 80.06 95 LEU A O 1
#

Sequence (95 aa):
MIRLRHGFAVLALMASTAWAQDTALVMSLSGKVTRAAQPAPQTVEAFVKLKQGDVLTLDKEARLQVVYFEGGRQETWTGAGKLEIASTESKATGL